Protein AF-A0A646HG77-F1 (afdb_monomer_lite)

InterPro domains:
  IPR032483 Protein of unknown function DUF5053 [PF16476] (59-128)

pLDDT: mean 89.66, std 7.33, range [62.38, 97.81]

Secondary structure (DSSP, 8-state):
-HHHHHHHHHHHHH--SHHHHHHHHHHHHHHHHH-HHHHHHHHHHHHHHHHHHHHH--HHHHHTTHHHHS-HHHHHHHHHS--HHHHHHHHHT-EETTEE-PPPHHHHHHHHHHHHHHHHHHHHHHHH-

Sequence (129 aa):
MIDKVKALATQNRAAKTAEDKAEVRRQMDALKESDPKAFAVAVGYMAKTTEQKVKELTMAEKFGEITDMVSMAYIAKAYFGKSRSWLAHKMNGNIVNGKASQFTPDELVTLRGALQDMAQKFGSLSLAI

Organism: NCBI:txid165179

Structure (mmCIF, N/CA/C/O backbone):
data_AF-A0A646HG77-F1
#
_entry.id   AF-A0A646HG77-F1
#
loop_
_atom_site.group_PDB
_atom_site.id
_atom_site.type_symbol
_atom_site.label_atom_id
_atom_site.label_alt_id
_atom_site.label_comp_id
_atom_site.label_asym_id
_atom_site.label_entity_id
_atom_site.label_seq_id
_atom_site.pdbx_PDB_ins_code
_atom_site.Cartn_x
_atom_site.Cartn_y
_atom_site.Cartn_z
_atom_site.occupancy
_atom_site.B_iso_or_equiv
_atom_site.auth_seq_id
_atom_site.auth_comp_id
_atom_site.auth_asym_id
_atom_site.auth_atom_id
_atom_site.pdbx_PDB_model_num
ATOM 1 N N . MET A 1 1 ? 21.961 2.826 -22.815 1.00 89.00 1 MET A N 1
ATOM 2 C CA . MET A 1 1 ? 21.463 1.442 -22.631 1.00 89.00 1 MET A CA 1
ATOM 3 C C . MET A 1 1 ? 20.414 1.367 -21.524 1.00 89.00 1 MET A C 1
ATOM 5 O O . MET A 1 1 ? 19.292 0.982 -21.818 1.00 89.00 1 MET A O 1
ATOM 9 N N . ILE A 1 2 ? 20.738 1.803 -20.298 1.00 88.06 2 ILE A N 1
ATOM 10 C CA . ILE A 1 2 ? 19.826 1.788 -19.135 1.00 88.06 2 ILE A CA 1
ATOM 11 C C . ILE A 1 2 ? 18.461 2.426 -19.437 1.00 88.06 2 ILE A C 1
ATOM 13 O O . ILE A 1 2 ? 17.441 1.768 -19.252 1.00 88.06 2 ILE A O 1
ATOM 17 N N . ASP A 1 3 ? 18.426 3.650 -19.974 1.00 91.00 3 ASP A N 1
ATOM 18 C CA . ASP A 1 3 ? 17.155 4.340 -20.255 1.00 91.00 3 ASP A CA 1
ATOM 19 C C . ASP A 1 3 ? 16.295 3.625 -21.299 1.00 91.00 3 ASP A C 1
ATOM 21 O O . ASP A 1 3 ? 15.074 3.584 -21.172 1.00 91.00 3 ASP A O 1
ATOM 25 N N . LYS A 1 4 ? 16.928 2.994 -22.297 1.00 90.94 4 LYS A N 1
ATOM 26 C CA . LYS A 1 4 ? 16.220 2.228 -23.330 1.00 90.94 4 LYS A CA 1
ATOM 27 C C . LYS A 1 4 ? 15.592 0.960 -22.741 1.00 90.94 4 LYS A C 1
ATOM 29 O O . LYS A 1 4 ? 14.411 0.714 -22.949 1.00 90.94 4 LYS A O 1
ATOM 34 N N . VAL A 1 5 ? 16.348 0.208 -21.934 1.00 89.62 5 VAL A N 1
ATOM 35 C CA . VAL A 1 5 ? 15.837 -0.973 -21.211 1.00 89.62 5 VAL A CA 1
ATOM 36 C C . VAL A 1 5 ? 14.711 -0.580 -20.246 1.00 89.62 5 VAL A C 1
ATOM 38 O O . VAL A 1 5 ? 13.702 -1.275 -20.149 1.00 89.62 5 VAL A O 1
ATOM 41 N N . LYS A 1 6 ? 14.834 0.569 -19.570 1.00 89.88 6 LYS A N 1
ATOM 42 C CA . LYS A 1 6 ? 13.797 1.113 -18.683 1.00 89.88 6 LYS A CA 1
ATOM 43 C C . LYS A 1 6 ? 12.522 1.495 -19.441 1.00 89.88 6 LYS A C 1
ATOM 45 O O . LYS A 1 6 ? 11.434 1.176 -18.968 1.00 89.88 6 LYS A O 1
ATOM 50 N N . ALA A 1 7 ? 12.637 2.153 -20.595 1.00 91.06 7 ALA A N 1
ATOM 51 C CA . ALA A 1 7 ? 11.491 2.518 -21.427 1.00 91.06 7 ALA A CA 1
ATOM 52 C C . ALA A 1 7 ? 10.727 1.274 -21.903 1.00 91.06 7 ALA A C 1
ATOM 54 O O . ALA A 1 7 ? 9.510 1.203 -21.731 1.00 91.06 7 ALA A O 1
ATOM 55 N N . LEU A 1 8 ? 11.448 0.254 -22.378 1.00 90.88 8 LEU A N 1
ATOM 56 C CA . LEU A 1 8 ? 10.857 -1.020 -22.797 1.00 90.88 8 LEU A CA 1
ATOM 57 C C . LEU A 1 8 ? 10.209 -1.773 -21.634 1.00 90.88 8 LEU A C 1
ATOM 59 O O . LEU A 1 8 ? 9.125 -2.324 -21.788 1.00 90.88 8 LEU A O 1
ATOM 63 N N . ALA A 1 9 ? 10.809 -1.749 -20.440 1.00 87.31 9 ALA A N 1
ATOM 64 C CA . ALA A 1 9 ? 10.194 -2.336 -19.251 1.00 87.31 9 ALA A CA 1
ATOM 65 C C . ALA A 1 9 ? 8.866 -1.647 -18.880 1.00 87.31 9 ALA A C 1
ATOM 67 O O . ALA A 1 9 ? 7.907 -2.322 -18.508 1.00 87.31 9 ALA A O 1
ATOM 68 N N . THR A 1 10 ? 8.788 -0.318 -18.995 1.00 88.75 10 THR A N 1
ATOM 69 C CA . THR A 1 10 ? 7.542 0.438 -18.785 1.00 88.75 10 THR A CA 1
ATOM 70 C C . THR A 1 10 ? 6.505 0.109 -19.856 1.00 88.75 10 THR A C 1
ATOM 72 O O . THR A 1 10 ? 5.351 -0.153 -19.526 1.00 88.75 10 THR A O 1
ATOM 75 N N . GLN A 1 11 ? 6.915 0.050 -21.123 1.00 88.31 11 GLN A N 1
ATOM 76 C CA . GLN A 1 11 ? 6.035 -0.296 -22.237 1.00 88.31 11 GLN A CA 1
ATOM 77 C C . GLN A 1 11 ? 5.490 -1.724 -22.106 1.00 88.31 11 GLN A C 1
ATOM 79 O O . GLN A 1 11 ? 4.297 -1.935 -22.288 1.00 88.31 11 GLN A O 1
ATOM 84 N N . ASN A 1 12 ? 6.317 -2.684 -21.678 1.00 87.62 12 ASN A N 1
ATOM 85 C CA . ASN A 1 12 ? 5.881 -4.056 -21.415 1.00 87.62 12 ASN A CA 1
ATOM 86 C C . ASN A 1 12 ? 4.809 -4.132 -20.315 1.00 87.62 12 ASN A C 1
ATOM 88 O O . ASN A 1 12 ? 3.889 -4.939 -20.402 1.00 87.62 12 ASN A O 1
ATOM 92 N N . ARG A 1 13 ? 4.921 -3.296 -19.271 1.00 84.94 13 ARG A N 1
ATOM 93 C CA . ARG A 1 13 ? 3.925 -3.218 -18.185 1.00 84.94 13 ARG A CA 1
ATOM 94 C C . ARG A 1 13 ? 2.608 -2.597 -18.647 1.00 84.94 13 ARG A C 1
ATOM 96 O O . ARG A 1 13 ? 1.561 -2.971 -18.135 1.00 84.94 13 ARG A O 1
ATOM 103 N N . ALA A 1 14 ? 2.665 -1.654 -19.584 1.00 85.94 14 ALA A N 1
ATOM 104 C CA . ALA A 1 14 ? 1.491 -0.981 -20.136 1.00 85.94 14 ALA A CA 1
ATOM 105 C C . ALA A 1 14 ? 0.824 -1.753 -21.293 1.00 85.94 14 ALA A C 1
ATOM 107 O O . ALA A 1 14 ? -0.330 -1.478 -21.619 1.00 85.94 14 ALA A O 1
ATOM 108 N N . ALA A 1 15 ? 1.535 -2.701 -21.912 1.00 87.88 15 ALA A N 1
ATOM 109 C CA . ALA A 1 15 ? 1.074 -3.471 -23.062 1.00 87.88 15 ALA A CA 1
ATOM 110 C C . ALA A 1 15 ? -0.131 -4.363 -22.718 1.00 87.88 15 ALA A C 1
ATOM 112 O O . ALA A 1 15 ? -0.068 -5.214 -21.823 1.00 87.88 15 ALA A O 1
ATOM 113 N N . LYS A 1 16 ? -1.226 -4.192 -23.470 1.00 85.75 16 LYS A N 1
ATOM 114 C CA . LYS A 1 16 ? -2.501 -4.895 -23.245 1.00 85.75 16 LYS A CA 1
ATOM 115 C C . LYS A 1 16 ? -2.728 -6.059 -24.210 1.00 85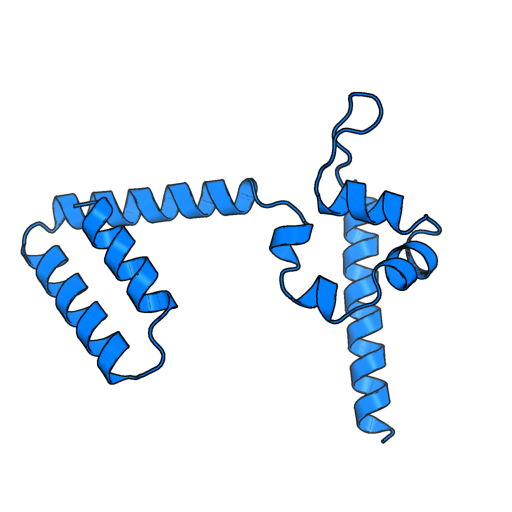.75 16 LYS A C 1
ATOM 117 O O . LYS A 1 16 ? -3.455 -6.982 -23.858 1.00 85.75 16 LYS A O 1
ATOM 122 N N . THR A 1 17 ? -2.098 -6.037 -25.386 1.00 91.19 17 THR A N 1
ATOM 123 C CA . THR A 1 17 ? -2.253 -7.066 -26.427 1.00 91.19 17 THR A CA 1
ATOM 124 C C . THR A 1 17 ? -1.046 -8.006 -26.493 1.00 91.19 17 THR A C 1
ATOM 126 O O . THR A 1 17 ? 0.012 -7.735 -25.913 1.00 91.19 17 THR A O 1
ATOM 129 N N . ALA A 1 18 ? -1.207 -9.148 -27.167 1.00 86.81 18 ALA A N 1
ATOM 130 C CA . ALA A 1 18 ? -0.111 -10.089 -27.389 1.00 86.81 18 ALA A CA 1
ATOM 131 C C . ALA A 1 18 ? 0.916 -9.513 -28.376 1.00 86.81 18 ALA A C 1
ATOM 133 O O . ALA A 1 18 ? 2.120 -9.702 -28.204 1.00 86.81 18 ALA A O 1
ATOM 134 N N . GLU A 1 19 ? 0.433 -8.760 -29.359 1.00 89.12 19 GLU A N 1
ATOM 135 C CA . GLU A 1 19 ? 1.202 -8.088 -30.396 1.00 89.12 19 GLU A CA 1
ATOM 136 C C . GLU A 1 19 ? 2.109 -7.008 -29.796 1.00 89.12 19 GLU A C 1
ATOM 138 O O . GLU A 1 19 ? 3.310 -7.000 -30.066 1.00 89.12 19 GLU A O 1
ATOM 143 N N . ASP A 1 20 ? 1.585 -6.172 -28.892 1.00 85.81 20 ASP A N 1
ATOM 144 C CA . ASP A 1 20 ? 2.376 -5.145 -28.199 1.00 85.81 20 ASP A CA 1
ATOM 145 C C . ASP A 1 20 ? 3.504 -5.770 -27.366 1.00 85.81 20 ASP A C 1
ATOM 147 O O . ASP A 1 20 ? 4.639 -5.288 -27.355 1.00 85.81 20 ASP A O 1
ATOM 151 N N . LYS A 1 21 ? 3.212 -6.878 -26.671 1.00 87.31 21 LYS A N 1
ATOM 152 C CA . LYS A 1 21 ? 4.214 -7.608 -25.878 1.00 87.31 21 LYS A CA 1
ATOM 153 C C . LYS A 1 21 ? 5.268 -8.265 -26.767 1.00 87.31 21 LYS A C 1
ATOM 155 O O . LYS A 1 21 ? 6.445 -8.284 -26.404 1.00 87.31 21 LYS A O 1
ATOM 160 N N . ALA A 1 22 ? 4.864 -8.798 -27.920 1.00 91.38 22 ALA A N 1
ATOM 161 C CA . ALA A 1 22 ? 5.778 -9.386 -28.891 1.00 91.38 22 ALA A CA 1
ATOM 162 C C . ALA A 1 22 ? 6.730 -8.332 -29.472 1.00 91.38 22 ALA A C 1
ATOM 164 O O . ALA A 1 22 ? 7.925 -8.598 -29.597 1.00 91.38 22 ALA A O 1
ATOM 165 N N . GLU A 1 23 ? 6.230 -7.130 -29.756 1.00 91.25 23 GLU A N 1
ATOM 166 C CA . GLU A 1 23 ? 7.049 -6.029 -30.261 1.00 91.25 23 GLU A CA 1
ATOM 167 C C . GLU A 1 23 ? 8.065 -5.549 -29.219 1.00 91.25 23 GLU A C 1
ATOM 169 O O . GLU A 1 23 ? 9.259 -5.459 -29.507 1.00 91.25 23 GLU A O 1
ATOM 174 N N . VAL A 1 24 ? 7.640 -5.355 -27.966 1.00 90.62 24 VAL A N 1
ATOM 175 C CA . VAL A 1 24 ? 8.568 -5.003 -26.879 1.00 90.62 24 VAL A CA 1
ATOM 176 C C . VAL A 1 24 ? 9.641 -6.078 -26.691 1.00 90.62 24 VAL A C 1
ATOM 178 O O . VAL A 1 24 ? 10.806 -5.757 -26.446 1.00 90.62 24 VAL A O 1
ATOM 181 N N . ARG A 1 25 ? 9.281 -7.358 -26.841 1.00 90.88 25 ARG A N 1
ATOM 182 C CA . ARG A 1 25 ? 10.240 -8.463 -26.759 1.00 90.88 25 ARG A CA 1
ATOM 183 C C . ARG A 1 25 ? 11.263 -8.427 -27.892 1.00 90.88 25 ARG A C 1
ATOM 185 O O . ARG A 1 25 ? 12.450 -8.533 -27.605 1.00 90.88 25 ARG A O 1
ATOM 192 N N . ARG A 1 26 ? 10.835 -8.197 -29.137 1.00 93.50 26 ARG A N 1
ATOM 193 C CA . ARG A 1 26 ? 11.752 -8.029 -30.280 1.00 93.50 26 ARG A CA 1
ATOM 194 C C . ARG A 1 26 ? 12.722 -6.876 -30.056 1.00 93.50 26 ARG A C 1
ATOM 196 O O . ARG A 1 26 ? 13.914 -7.022 -30.303 1.00 93.50 26 ARG A O 1
ATOM 203 N N . GLN A 1 27 ? 12.229 -5.750 -29.542 1.00 92.38 27 GLN A N 1
ATOM 204 C CA . GLN A 1 27 ? 13.075 -4.601 -29.231 1.00 92.38 27 GLN A CA 1
ATOM 205 C C . GLN A 1 27 ? 14.075 -4.932 -28.114 1.00 92.38 27 GLN A C 1
ATOM 207 O O . GLN A 1 27 ? 15.252 -4.605 -28.234 1.00 92.38 27 GLN A O 1
ATOM 212 N N . MET A 1 28 ? 13.655 -5.642 -27.063 1.00 90.25 28 MET A N 1
ATOM 213 C CA . MET A 1 28 ? 14.562 -6.107 -26.005 1.00 90.25 28 MET A CA 1
ATOM 214 C C . MET A 1 28 ? 15.638 -7.066 -26.529 1.00 90.25 28 MET A C 1
ATOM 216 O O . MET A 1 28 ? 16.803 -6.919 -26.154 1.00 90.25 28 MET A O 1
ATOM 220 N N . ASP A 1 29 ? 15.273 -8.002 -27.406 1.00 92.62 29 ASP A N 1
ATOM 221 C CA . ASP A 1 29 ? 16.206 -8.950 -28.020 1.00 92.62 29 ASP A CA 1
ATOM 222 C C . ASP A 1 29 ? 17.214 -8.221 -28.927 1.00 92.62 29 ASP A C 1
ATOM 224 O O . ASP A 1 29 ? 18.419 -8.419 -28.782 1.00 92.62 29 ASP A O 1
ATOM 228 N N . ALA A 1 30 ? 16.760 -7.267 -29.745 1.00 93.62 30 ALA A N 1
ATOM 229 C CA . ALA A 1 30 ? 17.639 -6.435 -30.569 1.00 93.62 30 ALA A CA 1
ATOM 230 C C . ALA A 1 30 ? 18.615 -5.587 -29.727 1.00 93.62 30 ALA A C 1
ATOM 232 O O . ALA A 1 30 ? 19.793 -5.460 -30.065 1.00 93.62 30 ALA A O 1
ATOM 233 N N . LEU A 1 31 ? 18.165 -5.028 -28.593 1.00 90.81 31 LEU A N 1
ATOM 234 C CA . LEU A 1 31 ? 19.062 -4.317 -27.675 1.00 90.81 31 LEU A CA 1
ATOM 235 C C . LEU A 1 31 ? 20.092 -5.251 -27.037 1.00 90.81 31 LEU A C 1
ATOM 237 O O . LEU A 1 31 ? 21.255 -4.861 -26.902 1.00 90.81 31 LEU A O 1
ATOM 241 N N . LYS A 1 32 ? 19.687 -6.466 -26.661 1.00 92.62 32 LYS A N 1
ATOM 242 C CA . LYS A 1 32 ? 20.592 -7.480 -26.116 1.00 92.62 32 LYS A CA 1
ATOM 243 C C . LYS A 1 32 ? 21.644 -7.901 -27.139 1.00 92.62 32 LYS A C 1
ATOM 245 O O . LYS A 1 32 ? 22.803 -8.032 -26.766 1.00 92.62 32 LYS A O 1
ATOM 250 N N . GLU A 1 33 ? 21.261 -8.093 -28.397 1.00 93.81 33 GLU A N 1
ATOM 251 C CA . GLU A 1 33 ? 22.186 -8.440 -29.482 1.00 93.81 33 GLU A CA 1
ATOM 252 C C . GLU A 1 33 ? 23.152 -7.296 -29.808 1.00 93.81 33 GLU A C 1
ATOM 254 O O . GLU A 1 33 ? 24.328 -7.550 -30.059 1.00 93.81 33 GLU 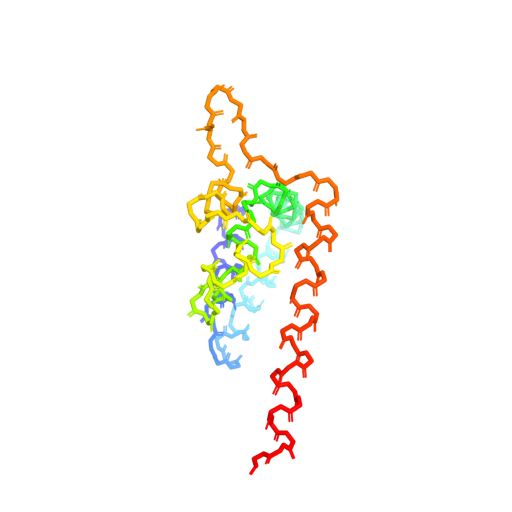A O 1
ATOM 259 N N . SER A 1 34 ? 22.690 -6.041 -29.738 1.00 94.12 34 SER A N 1
ATOM 260 C CA . SER A 1 34 ? 23.527 -4.872 -30.041 1.00 94.12 34 SER A CA 1
ATOM 261 C C . SER A 1 34 ? 24.704 -4.687 -29.075 1.00 94.12 34 SER A C 1
ATOM 263 O O . SER A 1 34 ? 25.793 -4.310 -29.499 1.00 94.12 34 SER A O 1
ATOM 265 N N . ASP A 1 35 ? 24.495 -4.948 -27.781 1.00 92.56 35 ASP A N 1
ATOM 266 C CA . ASP A 1 35 ? 25.545 -4.904 -26.761 1.00 92.56 35 ASP A CA 1
ATOM 267 C C . ASP A 1 35 ? 25.129 -5.753 -25.542 1.00 92.56 35 ASP A C 1
ATOM 269 O O . ASP A 1 35 ? 24.508 -5.248 -24.592 1.00 92.56 35 ASP A O 1
ATOM 273 N N . PRO A 1 36 ? 25.485 -7.053 -25.537 1.00 92.81 36 PRO A N 1
ATOM 274 C CA . PRO A 1 36 ? 25.095 -7.978 -24.476 1.00 92.81 36 PRO A CA 1
ATOM 275 C C . PRO A 1 36 ? 25.603 -7.568 -23.091 1.00 92.81 36 PRO A C 1
ATOM 277 O O . PRO A 1 36 ? 24.926 -7.802 -22.086 1.00 92.81 36 PRO A O 1
ATOM 280 N N . LYS A 1 37 ? 26.790 -6.947 -23.016 1.00 92.50 37 LYS A N 1
ATOM 281 C CA . LYS A 1 37 ? 27.402 -6.542 -21.744 1.00 92.50 37 LYS A CA 1
ATOM 282 C C . LYS A 1 37 ? 26.680 -5.333 -21.167 1.00 92.50 37 LYS A C 1
ATOM 284 O O . LYS A 1 37 ? 26.280 -5.368 -20.003 1.00 92.50 37 LYS A O 1
ATOM 289 N N . ALA A 1 38 ? 26.458 -4.290 -21.966 1.00 90.31 38 ALA A N 1
ATOM 290 C CA . ALA A 1 38 ? 25.716 -3.124 -21.501 1.00 90.31 38 ALA A CA 1
ATOM 291 C C . ALA A 1 38 ? 24.255 -3.471 -21.185 1.00 90.31 38 ALA A C 1
ATOM 293 O O . ALA A 1 38 ? 23.690 -2.912 -20.241 1.00 90.31 38 ALA A O 1
ATOM 294 N N . PHE A 1 39 ? 23.643 -4.399 -21.930 1.00 92.31 39 PHE A N 1
ATOM 295 C CA . PHE A 1 39 ? 22.303 -4.902 -21.630 1.00 92.31 39 PHE A CA 1
ATOM 296 C C . PHE A 1 39 ? 22.261 -5.620 -20.274 1.00 92.31 39 PHE A C 1
ATOM 298 O O . PHE A 1 39 ? 21.413 -5.299 -19.441 1.00 92.31 39 PHE A O 1
ATOM 305 N N . ALA A 1 40 ? 23.206 -6.527 -20.001 1.00 90.12 40 ALA A N 1
ATOM 306 C CA . ALA A 1 40 ? 23.296 -7.218 -18.713 1.00 90.12 40 ALA A CA 1
ATOM 307 C C . ALA A 1 40 ? 23.481 -6.240 -17.537 1.00 90.12 40 ALA A C 1
ATOM 309 O O . ALA A 1 40 ? 22.794 -6.360 -16.520 1.00 90.12 40 ALA A O 1
ATOM 310 N N . VAL A 1 41 ? 24.340 -5.224 -17.694 1.00 91.31 41 VAL A N 1
ATOM 311 C CA . VAL A 1 41 ? 24.516 -4.150 -16.699 1.00 91.31 41 VAL A CA 1
ATOM 312 C C . VAL A 1 41 ? 23.216 -3.374 -16.487 1.00 91.31 41 VAL A C 1
ATOM 314 O O . VAL A 1 41 ? 22.836 -3.109 -15.346 1.00 91.31 41 VAL A O 1
ATOM 317 N N . ALA A 1 42 ? 22.503 -3.037 -17.563 1.00 89.88 42 ALA A N 1
ATOM 318 C CA . ALA A 1 42 ? 21.244 -2.309 -17.478 1.00 89.88 42 ALA A CA 1
ATOM 319 C C . ALA A 1 42 ? 20.146 -3.106 -16.761 1.00 89.88 42 ALA A C 1
ATOM 321 O O . ALA A 1 42 ? 19.467 -2.561 -15.891 1.00 89.88 42 ALA A O 1
ATOM 322 N N . VAL A 1 43 ? 20.002 -4.397 -17.066 1.00 89.38 43 VAL A N 1
ATOM 323 C CA . VAL A 1 43 ? 19.049 -5.278 -16.377 1.00 89.38 43 VAL A CA 1
ATOM 324 C C . VAL A 1 43 ? 19.421 -5.438 -14.900 1.00 89.38 43 VAL A C 1
ATOM 326 O O . VAL A 1 43 ? 18.551 -5.304 -14.040 1.00 89.38 43 VAL A O 1
ATOM 329 N N . GLY A 1 44 ? 20.705 -5.639 -14.582 1.00 87.62 44 GLY A N 1
ATOM 330 C CA . GLY A 1 44 ? 21.182 -5.727 -13.198 1.00 87.62 44 GLY A CA 1
ATOM 331 C C . GLY A 1 44 ? 20.929 -4.446 -12.394 1.00 87.62 44 GLY A C 1
ATOM 332 O O . GLY A 1 44 ? 20.446 -4.502 -11.261 1.00 87.62 44 GLY A O 1
ATOM 333 N N . TYR A 1 45 ? 21.172 -3.279 -12.997 1.00 87.12 45 TYR A N 1
ATOM 334 C CA . TYR A 1 45 ? 20.850 -1.978 -12.404 1.00 87.12 45 TYR A CA 1
ATOM 335 C C . TYR A 1 45 ? 19.343 -1.826 -12.139 1.00 87.12 45 TYR A C 1
ATOM 337 O O . TYR A 1 45 ? 18.938 -1.392 -11.057 1.00 87.12 45 TYR A O 1
ATOM 345 N N . MET A 1 46 ? 18.495 -2.231 -13.090 1.00 84.38 46 MET A N 1
ATOM 346 C CA . MET A 1 46 ? 17.036 -2.194 -12.936 1.00 84.38 46 MET A CA 1
ATOM 347 C C . MET A 1 46 ? 16.533 -3.139 -11.838 1.00 84.38 46 MET A C 1
ATOM 349 O O . MET A 1 46 ? 15.640 -2.766 -11.077 1.00 84.38 46 MET A O 1
ATOM 353 N N . ALA A 1 47 ? 17.113 -4.334 -11.712 1.00 81.94 47 ALA A N 1
ATOM 354 C CA . ALA A 1 47 ? 16.774 -5.273 -10.646 1.00 81.94 47 ALA A CA 1
ATOM 355 C C . ALA A 1 47 ? 17.118 -4.695 -9.263 1.00 81.94 47 ALA A C 1
ATOM 357 O O . ALA A 1 47 ? 16.253 -4.633 -8.391 1.00 81.94 47 ALA A O 1
ATOM 358 N N . LYS A 1 48 ? 18.340 -4.168 -9.094 1.00 79.44 48 LYS A N 1
ATOM 359 C CA . LYS A 1 48 ? 18.801 -3.570 -7.831 1.00 79.44 48 LYS A CA 1
ATOM 360 C C . LYS A 1 48 ? 17.973 -2.348 -7.423 1.00 79.44 48 LYS A C 1
ATOM 362 O O . LYS A 1 48 ? 17.588 -2.217 -6.265 1.00 79.44 48 LYS A O 1
ATOM 367 N N . THR A 1 49 ? 17.667 -1.465 -8.374 1.00 79.12 49 THR A N 1
ATOM 368 C CA . THR A 1 49 ? 16.842 -0.273 -8.111 1.00 79.12 49 THR A CA 1
ATOM 369 C C . THR A 1 49 ? 15.385 -0.626 -7.826 1.00 79.12 49 THR A C 1
ATOM 371 O O . THR A 1 49 ? 14.755 0.031 -7.003 1.00 79.12 49 THR A O 1
ATOM 374 N N . THR A 1 50 ? 14.843 -1.674 -8.453 1.00 75.06 50 THR A N 1
ATOM 375 C CA . THR A 1 50 ? 13.496 -2.171 -8.135 1.00 75.06 50 THR A CA 1
ATOM 376 C C . THR A 1 50 ? 13.456 -2.765 -6.730 1.00 75.06 50 THR A C 1
ATOM 378 O O . THR A 1 50 ? 12.544 -2.452 -5.975 1.00 75.06 50 THR A O 1
ATOM 381 N N . GLU A 1 51 ? 14.456 -3.557 -6.342 1.00 69.38 51 GLU A N 1
ATOM 382 C CA . GLU A 1 51 ? 14.546 -4.114 -4.989 1.00 69.38 51 GLU A CA 1
ATOM 383 C C . GLU A 1 51 ? 14.642 -3.013 -3.920 1.00 69.38 51 GLU A C 1
ATOM 385 O O . GLU A 1 51 ? 13.947 -3.069 -2.906 1.00 69.38 51 GLU A O 1
ATOM 390 N N . GLN A 1 52 ? 15.459 -1.982 -4.159 1.00 65.44 52 GLN A N 1
ATOM 391 C CA . GLN A 1 52 ? 15.552 -0.819 -3.271 1.00 65.44 52 GLN A CA 1
ATOM 392 C C . GLN A 1 52 ? 14.225 -0.066 -3.187 1.00 65.44 52 GLN A C 1
ATOM 394 O O . GLN A 1 52 ? 13.739 0.170 -2.086 1.00 65.44 52 GLN A O 1
ATOM 399 N N . LYS A 1 53 ? 13.576 0.204 -4.325 1.00 63.97 53 LYS A N 1
ATOM 400 C CA . LYS A 1 53 ? 12.251 0.835 -4.334 1.00 63.97 53 LYS A CA 1
ATOM 401 C C . LYS A 1 53 ? 11.219 0.020 -3.567 1.00 63.97 53 LYS A C 1
ATOM 403 O O . LYS A 1 53 ? 10.471 0.597 -2.799 1.00 63.97 53 LYS A O 1
ATOM 408 N N . VAL A 1 54 ? 11.204 -1.307 -3.706 1.00 62.97 54 VAL A N 1
ATOM 409 C CA . VAL A 1 54 ? 10.302 -2.191 -2.942 1.00 62.97 54 VAL A CA 1
ATOM 410 C C . VAL A 1 54 ? 10.560 -2.107 -1.431 1.00 62.97 54 VAL A C 1
ATOM 412 O O . VAL A 1 54 ? 9.611 -2.178 -0.645 1.00 62.97 54 VAL A O 1
ATOM 415 N N . LYS A 1 55 ? 11.819 -1.932 -1.010 1.00 62.38 55 LYS A N 1
ATOM 416 C CA . LYS A 1 55 ? 12.168 -1.678 0.399 1.00 62.38 55 LYS A CA 1
ATOM 417 C C . LYS A 1 55 ? 11.716 -0.292 0.869 1.00 62.38 55 LYS A C 1
ATOM 419 O O . LYS A 1 55 ? 11.375 -0.151 2.038 1.00 62.38 55 LYS A O 1
ATOM 424 N N . GLU A 1 56 ? 11.681 0.687 -0.029 1.00 66.06 56 GLU A N 1
ATOM 425 C CA . GLU A 1 56 ? 11.270 2.071 0.242 1.00 66.06 56 GLU A CA 1
ATOM 426 C C . GLU A 1 56 ? 9.752 2.300 0.148 1.00 66.06 56 GLU A C 1
ATOM 428 O O . GLU A 1 56 ? 9.274 3.304 0.671 1.00 66.06 56 GLU A O 1
ATOM 433 N N . LEU A 1 57 ? 8.985 1.377 -0.454 1.00 78.19 57 LEU A N 1
ATOM 434 C CA . LEU A 1 57 ? 7.527 1.500 -0.531 1.00 78.19 57 LEU A CA 1
ATOM 435 C C . LEU A 1 57 ? 6.902 1.537 0.868 1.00 78.19 57 LEU A C 1
ATOM 437 O O . LEU A 1 57 ? 7.079 0.625 1.691 1.00 78.19 57 LEU A O 1
ATOM 441 N N . THR A 1 58 ? 6.085 2.560 1.082 1.00 84.44 58 THR A N 1
ATOM 442 C CA . THR A 1 58 ? 5.158 2.677 2.203 1.00 84.44 58 THR A CA 1
ATOM 443 C C . THR A 1 58 ? 4.176 1.503 2.215 1.00 84.44 58 THR A C 1
ATOM 445 O O . THR A 1 58 ? 3.957 0.811 1.215 1.00 84.44 58 THR A O 1
ATOM 448 N N . MET A 1 59 ? 3.551 1.242 3.365 1.00 88.50 59 MET A N 1
ATOM 449 C CA . MET A 1 59 ? 2.552 0.174 3.445 1.00 88.50 59 MET A CA 1
ATOM 450 C C . MET A 1 59 ? 1.304 0.509 2.612 1.00 88.50 59 MET A C 1
ATOM 452 O O . MET A 1 59 ? 0.684 -0.397 2.064 1.00 88.50 59 MET A O 1
ATOM 456 N N . ALA A 1 60 ? 0.974 1.796 2.461 1.00 86.44 60 ALA A N 1
ATOM 457 C CA . ALA A 1 60 ? -0.069 2.264 1.549 1.00 86.44 60 ALA A CA 1
ATOM 458 C C . ALA A 1 60 ? 0.212 1.852 0.097 1.00 86.44 60 ALA A C 1
ATOM 460 O O . ALA A 1 60 ? -0.646 1.256 -0.546 1.00 86.44 60 ALA A O 1
ATOM 461 N N . GLU A 1 61 ? 1.434 2.071 -0.393 1.00 87.50 61 GLU A N 1
ATOM 462 C CA . GLU A 1 61 ? 1.818 1.666 -1.752 1.00 87.50 61 GLU A CA 1
AT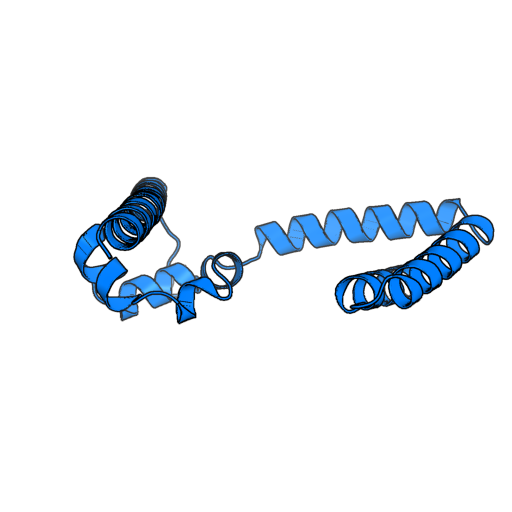OM 463 C C . GLU A 1 61 ? 1.791 0.144 -1.941 1.00 87.50 61 GLU A C 1
ATOM 465 O O . GLU A 1 61 ? 1.431 -0.334 -3.014 1.00 87.50 61 GLU A O 1
ATOM 470 N N . LYS A 1 62 ? 2.125 -0.630 -0.900 1.00 88.31 62 LYS A N 1
ATOM 471 C CA . LYS A 1 62 ? 2.021 -2.101 -0.929 1.00 88.31 62 LYS A CA 1
ATOM 472 C C . LYS A 1 62 ? 0.576 -2.592 -0.974 1.00 88.31 62 LYS A C 1
ATOM 474 O O . LYS A 1 62 ? 0.323 -3.637 -1.562 1.00 88.31 62 LYS A O 1
ATOM 479 N N . PHE A 1 63 ? -0.350 -1.872 -0.343 1.00 88.00 63 PHE A N 1
ATOM 480 C CA . PHE A 1 63 ? -1.776 -2.191 -0.408 1.00 88.00 63 PHE A CA 1
ATOM 481 C C . PHE A 1 63 ? -2.375 -1.857 -1.777 1.00 88.00 63 PHE A C 1
ATOM 483 O O . PHE A 1 63 ? -3.273 -2.567 -2.223 1.00 88.00 63 PHE A O 1
ATOM 490 N N . GLY A 1 64 ? -1.884 -0.812 -2.449 1.00 88.44 64 GLY A N 1
ATOM 491 C CA . GLY A 1 64 ? -2.387 -0.416 -3.763 1.00 88.44 64 GLY A CA 1
ATOM 492 C C . GLY A 1 64 ? -3.902 -0.197 -3.742 1.00 88.44 64 GLY A C 1
ATOM 493 O O . GLY A 1 64 ? -4.424 0.439 -2.832 1.00 88.44 64 GLY A O 1
ATOM 494 N N . GLU A 1 65 ? -4.616 -0.780 -4.706 1.00 89.56 65 GLU A N 1
ATOM 495 C CA . GLU A 1 65 ? -6.076 -0.641 -4.842 1.00 89.56 65 GLU A CA 1
ATOM 496 C C . GLU A 1 65 ? -6.880 -1.217 -3.666 1.00 89.56 65 GLU A C 1
ATOM 498 O O . GLU A 1 65 ? -8.036 -0.845 -3.462 1.00 89.56 65 GLU A O 1
ATOM 503 N N . ILE A 1 66 ? -6.278 -2.078 -2.834 1.00 88.19 66 ILE A N 1
ATOM 504 C CA . ILE A 1 66 ? -6.967 -2.651 -1.672 1.00 88.19 66 ILE A CA 1
ATOM 505 C C . ILE A 1 66 ? -7.455 -1.546 -0.731 1.00 88.19 66 ILE A C 1
ATO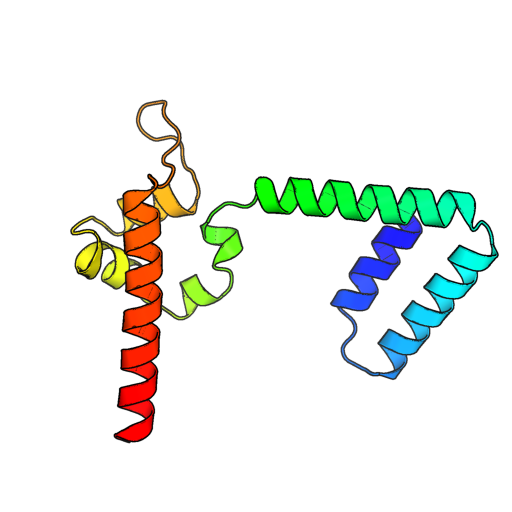M 507 O O . ILE A 1 66 ? -8.523 -1.701 -0.142 1.00 88.19 66 ILE A O 1
ATOM 511 N N . THR A 1 67 ? -6.738 -0.419 -0.609 1.00 87.69 67 THR A N 1
ATOM 512 C CA . THR A 1 67 ? -7.180 0.695 0.252 1.00 87.69 67 THR A CA 1
ATOM 513 C C . THR A 1 67 ? -8.490 1.331 -0.196 1.00 87.69 67 THR A C 1
ATOM 515 O O . THR A 1 67 ? -9.177 1.919 0.640 1.00 87.69 67 THR A O 1
ATOM 518 N N . ASP A 1 68 ? -8.834 1.207 -1.477 1.00 88.25 68 ASP A N 1
ATOM 519 C CA . ASP A 1 68 ? -10.071 1.738 -2.051 1.00 88.25 68 ASP A CA 1
ATOM 520 C C . ASP A 1 68 ? -11.208 0.712 -1.970 1.00 88.25 68 ASP A C 1
ATOM 522 O O . ASP A 1 68 ? -12.379 1.075 -1.858 1.00 88.25 68 ASP A O 1
ATOM 526 N N . MET A 1 69 ? -10.865 -0.579 -1.969 1.00 89.06 69 MET A N 1
ATOM 527 C CA . MET A 1 69 ? -11.822 -1.683 -1.865 1.00 89.06 69 MET A CA 1
ATOM 528 C C . MET A 1 69 ? -12.342 -1.897 -0.440 1.00 89.06 69 MET A C 1
ATOM 530 O O . MET A 1 69 ? -13.431 -2.442 -0.256 1.00 89.06 69 MET A O 1
ATOM 534 N N . VAL A 1 70 ? -11.565 -1.518 0.581 1.00 89.50 70 VAL A N 1
ATOM 535 C CA . VAL A 1 70 ? -11.876 -1.836 1.980 1.00 89.50 70 VAL A CA 1
ATOM 536 C C . VAL A 1 70 ? -12.001 -0.596 2.857 1.00 89.50 70 VAL A C 1
ATOM 538 O O . VAL A 1 70 ? -11.293 0.398 2.715 1.00 89.50 70 VAL A O 1
ATOM 541 N N . SER A 1 71 ? -12.877 -0.670 3.860 1.00 94.31 71 SER A N 1
ATOM 542 C CA . SER A 1 71 ? -13.005 0.406 4.842 1.00 94.31 71 SER A CA 1
ATOM 543 C C . SER A 1 71 ? -11.805 0.433 5.793 1.00 94.31 71 SER A C 1
ATOM 545 O O . SER A 1 71 ? -11.745 -0.293 6.787 1.00 94.31 71 SER A O 1
ATOM 547 N N . MET A 1 72 ? -10.866 1.347 5.545 1.00 93.62 72 MET A N 1
ATOM 548 C CA . MET A 1 72 ? -9.712 1.564 6.430 1.00 93.62 72 MET A CA 1
ATOM 549 C C . MET A 1 72 ? -10.122 1.992 7.849 1.00 93.62 72 MET A C 1
ATOM 551 O O . MET A 1 72 ? -9.430 1.695 8.822 1.00 93.62 72 MET A O 1
ATOM 555 N N . ALA A 1 73 ? -11.267 2.669 7.993 1.00 95.88 73 ALA A N 1
ATOM 556 C CA . ALA A 1 73 ? -11.823 3.016 9.300 1.00 95.88 73 ALA A CA 1
ATOM 557 C C . ALA A 1 73 ? -12.274 1.771 10.077 1.00 95.88 73 ALA A C 1
ATOM 559 O O . ALA A 1 73 ? -12.030 1.680 11.281 1.00 95.88 73 ALA A O 1
ATOM 560 N N . TYR A 1 74 ? -12.895 0.811 9.384 1.00 96.81 74 TYR A N 1
ATOM 561 C CA . TYR A 1 74 ? -13.265 -0.469 9.975 1.00 96.81 74 TYR A CA 1
ATOM 562 C C . TYR A 1 74 ? -12.019 -1.225 10.434 1.00 96.81 74 TYR A C 1
ATOM 564 O O . TYR A 1 74 ? -11.976 -1.638 11.587 1.00 96.81 74 TYR A O 1
ATOM 572 N N . ILE A 1 75 ? -10.974 -1.316 9.600 1.00 96.38 75 ILE A N 1
ATOM 573 C CA . ILE A 1 75 ? -9.737 -2.020 9.972 1.00 96.38 75 ILE A CA 1
ATOM 574 C C . ILE A 1 75 ? -9.115 -1.413 11.239 1.00 96.38 75 ILE A C 1
ATOM 576 O O . ILE A 1 75 ? -8.812 -2.127 12.196 1.00 96.38 75 ILE A O 1
ATOM 580 N N . ALA A 1 76 ? -8.975 -0.083 11.274 1.00 97.38 76 ALA A N 1
ATOM 581 C CA . ALA A 1 76 ? -8.402 0.622 12.417 1.00 97.38 76 ALA A CA 1
ATOM 582 C C . ALA A 1 76 ? -9.184 0.364 13.717 1.00 97.38 76 ALA A C 1
ATOM 584 O O . ALA A 1 76 ? -8.586 0.122 14.767 1.00 97.38 76 ALA A O 1
ATOM 585 N N . LYS A 1 77 ? -10.520 0.380 13.652 1.00 97.81 77 LYS A N 1
ATOM 586 C CA . LYS A 1 77 ? -11.373 0.191 14.829 1.00 97.81 77 LYS A CA 1
ATOM 587 C C . LYS A 1 77 ? -11.462 -1.276 15.254 1.00 97.81 77 LYS A C 1
ATOM 589 O O . LYS A 1 77 ? -11.302 -1.559 16.435 1.00 97.81 77 LYS A O 1
ATOM 594 N N . ALA A 1 78 ? -11.715 -2.183 14.313 1.00 97.56 78 ALA A N 1
ATOM 595 C CA . ALA A 1 78 ? -12.026 -3.584 14.589 1.00 97.56 78 ALA A CA 1
ATOM 596 C C . ALA A 1 78 ? -10.799 -4.407 15.002 1.00 97.56 78 ALA A C 1
ATOM 598 O O . ALA A 1 78 ? -10.933 -5.273 15.859 1.00 97.56 78 ALA A O 1
ATOM 599 N N . TYR A 1 79 ? -9.619 -4.128 14.436 1.00 97.69 79 TYR A N 1
ATOM 600 C CA . TYR A 1 79 ? -8.417 -4.932 14.704 1.00 97.69 79 TYR A CA 1
ATOM 601 C C . TYR A 1 79 ? -7.383 -4.217 15.573 1.00 97.69 79 TYR A C 1
ATOM 603 O O . TYR A 1 79 ? -6.637 -4.878 16.285 1.00 97.69 79 TYR A O 1
ATOM 611 N N . PHE A 1 80 ? -7.342 -2.880 15.555 1.00 96.81 80 PHE A N 1
ATOM 612 C CA . PHE A 1 80 ? -6.356 -2.117 16.333 1.00 96.81 80 PHE A CA 1
ATOM 613 C C . PHE A 1 80 ? -6.959 -1.351 17.515 1.00 96.81 80 PHE A C 1
ATOM 615 O O . PHE A 1 80 ? -6.218 -0.902 18.389 1.00 96.81 80 PHE A O 1
ATOM 622 N N . GLY A 1 81 ? -8.282 -1.150 17.556 1.00 97.31 81 GLY A N 1
ATOM 623 C CA . GLY A 1 81 ? -8.914 -0.276 18.550 1.00 97.31 81 GLY A CA 1
ATOM 624 C C . GLY A 1 81 ? -8.438 1.181 18.451 1.00 97.31 81 GLY A C 1
ATOM 625 O O . GLY A 1 81 ? -8.379 1.891 19.455 1.00 97.31 81 GLY A O 1
ATOM 626 N N . LYS A 1 82 ? -8.037 1.627 17.252 1.00 97.50 82 LYS A N 1
ATOM 627 C CA . LYS A 1 82 ? -7.477 2.962 16.988 1.00 97.50 82 LYS A CA 1
ATOM 628 C C . LYS A 1 82 ? -8.323 3.741 15.983 1.00 97.50 82 LYS A C 1
ATOM 630 O O . LYS A 1 82 ? -9.246 3.223 15.359 1.00 97.50 82 LYS A O 1
ATOM 635 N N . SER A 1 83 ? -8.000 5.023 15.827 1.00 96.50 83 SER A N 1
ATOM 636 C CA . SER A 1 83 ? -8.652 5.892 14.849 1.00 96.50 83 SER A CA 1
ATOM 637 C C . SER A 1 83 ? -8.192 5.591 13.420 1.00 96.50 83 SER A C 1
ATOM 639 O O . SER A 1 83 ? -7.075 5.127 13.185 1.00 96.50 83 SER A O 1
ATOM 641 N N . ARG A 1 84 ? -9.030 5.942 12.437 1.00 95.25 84 ARG A N 1
ATOM 642 C CA . ARG A 1 84 ? -8.661 5.895 11.012 1.00 95.25 84 ARG A CA 1
ATOM 643 C C . ARG A 1 84 ? -7.370 6.675 10.738 1.00 95.25 84 ARG A C 1
ATOM 645 O O . ARG A 1 84 ? -6.512 6.188 10.010 1.00 95.25 84 ARG A O 1
ATOM 652 N N . SER A 1 85 ? -7.223 7.860 11.334 1.00 93.88 85 SER A N 1
ATOM 653 C CA . SER A 1 85 ? -6.037 8.705 11.153 1.00 93.88 85 SER A CA 1
ATOM 654 C C . SER A 1 85 ? -4.767 8.027 11.664 1.00 93.88 85 SER A C 1
ATOM 656 O O . SER A 1 85 ? -3.740 8.099 10.999 1.00 93.88 85 SER A O 1
ATOM 658 N N . TRP A 1 86 ? -4.835 7.310 12.793 1.00 95.19 86 TRP A N 1
ATOM 659 C CA . TRP A 1 86 ? -3.701 6.528 13.295 1.00 95.19 86 TRP A CA 1
ATOM 660 C C . TRP A 1 86 ? -3.229 5.497 12.264 1.00 95.19 86 TRP A C 1
ATOM 662 O O . TRP A 1 86 ? -2.037 5.445 11.955 1.00 95.19 86 TRP A O 1
ATOM 672 N N . LEU A 1 87 ? -4.161 4.741 11.672 1.00 95.06 87 LEU A N 1
ATOM 673 C CA . LEU A 1 87 ? -3.819 3.754 10.649 1.00 95.06 87 LEU A CA 1
ATOM 674 C C . LEU A 1 87 ? -3.272 4.440 9.393 1.00 95.06 87 LEU A C 1
ATOM 676 O O . LEU A 1 87 ? -2.275 3.988 8.851 1.00 95.06 87 LEU A O 1
ATOM 680 N N . ALA A 1 88 ? -3.840 5.574 8.975 1.00 92.56 88 ALA A N 1
ATOM 681 C CA . ALA A 1 88 ? -3.322 6.343 7.843 1.00 92.56 88 ALA A CA 1
ATOM 682 C C . ALA A 1 88 ? -1.869 6.808 8.064 1.00 92.56 88 ALA A C 1
ATOM 684 O O . ALA A 1 88 ? -1.047 6.696 7.157 1.00 92.56 88 ALA A O 1
ATOM 685 N N . HIS A 1 89 ? -1.516 7.265 9.272 1.00 93.00 89 HIS A N 1
ATOM 686 C CA . HIS A 1 89 ? -0.126 7.606 9.592 1.00 93.00 89 HIS A CA 1
ATOM 687 C C . HIS A 1 89 ? 0.799 6.390 9.502 1.00 93.00 89 HIS A C 1
ATOM 689 O O . HIS A 1 89 ? 1.888 6.522 8.950 1.00 93.00 89 HIS A O 1
ATOM 695 N N . LYS A 1 90 ? 0.364 5.227 10.007 1.00 93.44 90 LYS A N 1
ATOM 696 C CA . LYS A 1 90 ? 1.121 3.967 9.926 1.00 93.44 90 LYS A CA 1
ATOM 697 C C . LYS A 1 90 ? 1.310 3.495 8.484 1.00 93.44 90 LYS A C 1
ATOM 699 O O . LYS A 1 90 ? 2.397 3.074 8.104 1.00 93.44 90 LYS A O 1
ATOM 704 N N . MET A 1 91 ? 0.259 3.605 7.674 1.00 91.94 91 MET A N 1
ATOM 705 C CA . MET A 1 91 ? 0.258 3.182 6.277 1.00 91.94 91 MET A CA 1
ATOM 706 C C . MET A 1 91 ? 1.209 4.020 5.420 1.00 91.94 91 MET A C 1
ATOM 708 O O . MET A 1 91 ? 1.982 3.466 4.643 1.00 91.94 91 MET A O 1
ATOM 712 N N . ASN A 1 92 ? 1.189 5.340 5.615 1.00 89.25 92 ASN A N 1
ATOM 713 C CA . ASN A 1 92 ? 1.998 6.289 4.849 1.00 89.25 92 ASN A CA 1
ATOM 714 C C . ASN A 1 92 ? 3.409 6.496 5.424 1.00 89.25 92 ASN A C 1
ATOM 716 O O . ASN A 1 92 ? 4.222 7.176 4.811 1.00 89.25 92 ASN A O 1
ATOM 720 N N . GLY A 1 93 ? 3.708 5.953 6.611 1.00 84.88 93 GLY A N 1
ATOM 721 C CA . GLY A 1 93 ? 4.988 6.190 7.286 1.00 84.88 93 GLY A CA 1
ATOM 722 C C . GLY A 1 93 ? 5.183 7.643 7.734 1.00 84.88 93 GLY A C 1
ATOM 723 O O . GLY A 1 93 ? 6.317 8.106 7.851 1.00 84.88 93 GLY A O 1
ATOM 724 N N . ASN A 1 94 ? 4.089 8.372 7.980 1.00 85.88 94 ASN A N 1
ATOM 725 C CA . ASN A 1 94 ? 4.126 9.789 8.343 1.00 85.88 94 ASN A CA 1
ATOM 726 C C . ASN A 1 94 ? 4.930 10.013 9.633 1.00 85.88 94 ASN A C 1
ATOM 728 O O . ASN A 1 94 ? 4.864 9.213 10.569 1.00 85.88 94 ASN A O 1
ATOM 732 N N . ILE A 1 95 ? 5.622 11.148 9.728 1.00 83.88 95 ILE A N 1
ATOM 733 C CA . ILE A 1 95 ? 6.268 11.575 10.972 1.00 83.88 95 ILE A CA 1
ATOM 734 C C . ILE A 1 95 ? 5.196 12.089 11.941 1.00 83.88 95 ILE A C 1
ATOM 736 O O . ILE A 1 95 ? 4.445 13.006 11.617 1.00 83.88 95 ILE A O 1
ATOM 740 N N . VAL A 1 96 ? 5.135 11.514 13.141 1.00 80.00 96 VAL A N 1
ATOM 741 C CA . VAL A 1 96 ? 4.245 11.937 14.231 1.00 80.00 96 VAL A CA 1
ATOM 742 C C . VAL A 1 96 ? 5.102 12.145 15.476 1.00 80.00 96 VAL A C 1
ATOM 744 O O . VAL A 1 96 ? 5.834 11.247 15.885 1.00 80.00 96 VAL A O 1
ATOM 747 N N . ASN A 1 97 ? 5.050 13.342 16.068 1.00 80.81 97 ASN A N 1
ATOM 748 C CA . ASN A 1 97 ? 5.879 13.726 17.223 1.00 80.81 97 ASN A CA 1
ATOM 749 C C . ASN A 1 97 ? 7.385 13.466 17.011 1.00 80.81 97 ASN A C 1
ATOM 751 O O . ASN A 1 97 ? 8.072 12.940 17.885 1.00 80.81 97 ASN A O 1
ATOM 755 N N . GLY A 1 98 ? 7.890 13.785 15.814 1.00 78.88 98 GLY A N 1
ATOM 756 C CA . GLY A 1 98 ? 9.306 13.635 15.459 1.00 78.88 98 GLY A CA 1
ATOM 757 C C . GLY A 1 98 ? 9.766 12.196 15.196 1.00 78.88 98 GLY A C 1
ATOM 758 O O . GLY A 1 98 ? 10.946 11.983 14.937 1.00 78.88 98 GLY A O 1
ATOM 759 N N . LYS A 1 99 ? 8.864 11.205 15.236 1.00 80.75 99 LYS A N 1
ATOM 760 C CA . LYS A 1 99 ? 9.180 9.796 14.963 1.00 80.75 99 LYS A CA 1
ATOM 761 C C . LYS A 1 99 ? 8.380 9.279 13.772 1.00 80.75 99 LYS A C 1
ATOM 763 O O . LYS A 1 99 ? 7.207 9.611 13.619 1.00 80.75 99 LYS A O 1
ATOM 768 N N . ALA A 1 100 ? 9.004 8.449 12.940 1.00 80.50 100 ALA A N 1
ATOM 769 C CA . ALA A 1 100 ? 8.301 7.760 11.865 1.00 80.50 100 ALA A CA 1
ATOM 770 C C . ALA A 1 100 ? 7.238 6.827 12.452 1.00 80.50 100 ALA A C 1
ATOM 772 O O . ALA A 1 100 ? 7.539 5.959 13.274 1.00 80.50 100 ALA A O 1
ATOM 773 N N . SER A 1 101 ? 5.987 7.008 12.032 1.00 86.75 101 SER A N 1
ATOM 774 C CA . SER A 1 101 ? 4.891 6.120 12.397 1.00 86.75 101 SER A CA 1
ATOM 775 C C . SER A 1 101 ? 4.988 4.858 11.546 1.00 86.75 101 SER A C 1
ATOM 777 O O . SER A 1 101 ? 4.339 4.732 10.515 1.00 86.75 101 SER A O 1
ATOM 779 N N . GLN A 1 102 ? 5.855 3.934 11.951 1.00 88.62 102 GLN A N 1
ATOM 780 C CA . GLN A 1 102 ? 5.987 2.615 11.333 1.00 88.62 102 GLN A CA 1
ATOM 781 C C . GLN A 1 102 ? 5.221 1.575 12.141 1.00 88.62 102 GLN A C 1
ATOM 783 O O . GLN A 1 102 ? 5.057 1.719 13.357 1.00 88.62 102 GLN A O 1
ATOM 788 N N . PHE A 1 103 ? 4.748 0.530 11.468 1.00 92.06 103 PHE A N 1
ATOM 789 C CA . PHE A 1 103 ? 4.175 -0.624 12.146 1.00 92.06 103 PHE A CA 1
ATOM 790 C C . PHE A 1 103 ? 5.238 -1.350 12.976 1.00 92.06 103 PHE A C 1
ATOM 792 O O . PHE A 1 103 ? 6.349 -1.585 12.500 1.00 92.06 103 PHE A O 1
ATOM 799 N N . THR A 1 104 ? 4.894 -1.730 14.202 1.00 93.00 104 THR A N 1
ATOM 800 C CA . THR A 1 104 ? 5.694 -2.678 14.986 1.00 93.00 104 THR A CA 1
ATOM 801 C C . THR A 1 104 ? 5.499 -4.104 14.450 1.00 93.00 104 THR A C 1
ATOM 803 O O . THR A 1 104 ? 4.527 -4.361 13.731 1.00 93.00 104 THR A O 1
ATOM 806 N N . PRO A 1 105 ? 6.375 -5.066 14.799 1.00 93.88 105 PRO A N 1
ATOM 807 C CA . PRO A 1 105 ? 6.185 -6.466 14.416 1.00 93.88 105 PRO A CA 1
ATOM 808 C C . PRO A 1 105 ? 4.806 -7.025 14.805 1.00 93.88 105 PRO A C 1
ATOM 810 O O . PRO A 1 105 ? 4.150 -7.653 13.976 1.00 93.88 105 PRO A O 1
ATOM 813 N N . ASP A 1 106 ? 4.320 -6.722 16.009 1.00 96.06 106 ASP A N 1
ATOM 814 C CA . ASP A 1 106 ? 3.009 -7.185 16.488 1.00 96.06 106 ASP A CA 1
ATOM 815 C C . ASP A 1 106 ? 1.847 -6.519 15.742 1.00 96.06 106 ASP A C 1
ATOM 817 O O . ASP A 1 106 ? 0.843 -7.158 15.412 1.00 96.06 106 ASP A O 1
ATOM 821 N N . GLU A 1 107 ? 1.982 -5.233 15.406 1.00 96.00 107 GLU A N 1
ATOM 822 C CA . GLU A 1 107 ? 0.983 -4.540 14.595 1.00 96.00 107 GLU A CA 1
ATOM 823 C C . GLU A 1 107 ? 0.951 -5.091 13.157 1.00 96.00 107 GLU A C 1
ATOM 825 O O . GLU A 1 107 ? -0.124 -5.169 12.564 1.00 96.00 107 GLU A O 1
ATOM 830 N N . LEU A 1 108 ? 2.087 -5.533 12.601 1.00 95.62 108 LEU A N 1
ATOM 831 C CA . LEU A 1 108 ? 2.129 -6.225 11.305 1.00 95.62 108 LEU A CA 1
ATOM 832 C C . LEU A 1 108 ? 1.456 -7.600 11.363 1.00 95.62 108 LEU A C 1
ATOM 834 O O . LEU A 1 108 ? 0.761 -7.980 10.418 1.00 95.62 108 LEU A O 1
ATOM 838 N N . VAL A 1 109 ? 1.636 -8.345 12.459 1.00 97.38 109 VAL A N 1
ATOM 839 C CA . VAL A 1 109 ? 0.915 -9.609 12.690 1.00 97.38 109 VAL A CA 1
ATOM 840 C C . VAL A 1 109 ? -0.590 -9.349 12.750 1.00 97.38 109 VAL A C 1
ATOM 842 O O . VAL A 1 109 ? -1.356 -10.041 12.079 1.00 97.38 109 VAL A O 1
ATOM 845 N N . THR A 1 110 ? -1.003 -8.299 13.460 1.00 97.50 110 THR A N 1
ATOM 846 C CA . THR A 1 110 ? -2.408 -7.875 13.548 1.00 97.50 110 THR A CA 1
ATOM 847 C C . THR A 1 110 ? -2.963 -7.477 12.178 1.00 97.50 110 THR A C 1
ATOM 849 O O . THR A 1 110 ? -4.048 -7.915 11.804 1.00 97.50 110 THR A O 1
ATOM 852 N N . LEU A 1 111 ? -2.206 -6.709 11.385 1.00 95.62 111 LEU A N 1
ATOM 853 C CA . LEU A 1 111 ? -2.604 -6.310 10.033 1.00 95.62 111 LEU A CA 1
ATOM 854 C C . LEU A 1 111 ? -2.787 -7.523 9.112 1.00 95.62 111 LEU A C 1
ATOM 856 O O . LEU A 1 111 ? -3.764 -7.591 8.370 1.00 95.62 111 LEU A O 1
ATOM 860 N N . ARG A 1 112 ? -1.876 -8.502 9.179 1.00 95.94 112 ARG A N 1
ATOM 861 C CA . ARG A 1 112 ? -1.991 -9.755 8.419 1.00 95.94 112 ARG A CA 1
ATOM 862 C C . ARG A 1 112 ? -3.242 -10.535 8.822 1.00 95.94 112 ARG A C 1
ATOM 864 O O . ARG A 1 112 ? -3.976 -10.978 7.943 1.00 95.94 112 ARG A O 1
ATOM 871 N N . GLY A 1 113 ? -3.494 -10.660 10.125 1.00 97.31 113 GLY A N 1
ATOM 872 C CA . GLY A 1 113 ? -4.691 -11.316 10.650 1.00 97.31 113 GLY A CA 1
ATOM 873 C C . GLY A 1 113 ? -5.978 -10.627 10.195 1.00 97.31 113 GLY A C 1
ATOM 874 O O . GLY A 1 113 ? -6.915 -11.301 9.777 1.00 97.31 113 GLY A O 1
ATOM 875 N N . ALA A 1 114 ? -5.995 -9.290 10.177 1.00 96.06 114 ALA A N 1
ATOM 876 C CA . ALA A 1 114 ? -7.124 -8.510 9.677 1.00 96.06 114 ALA A CA 1
ATOM 877 C C . ALA A 1 114 ? -7.446 -8.830 8.210 1.00 96.06 114 ALA A C 1
ATOM 879 O O . ALA A 1 114 ? -8.597 -9.098 7.874 1.00 96.06 114 ALA A O 1
ATOM 880 N N . LEU A 1 115 ? -6.429 -8.861 7.343 1.00 94.81 115 LEU A N 1
ATOM 881 C CA . LEU A 1 115 ? -6.610 -9.194 5.927 1.00 94.81 115 LEU A CA 1
ATOM 882 C C . LEU A 1 115 ? -7.117 -10.628 5.728 1.00 94.81 115 LEU A C 1
ATOM 884 O O . LEU A 1 115 ? -8.005 -10.856 4.909 1.00 94.81 115 LEU A O 1
ATOM 888 N N . GLN A 1 116 ? -6.581 -11.589 6.486 1.00 96.38 116 GLN A N 1
ATOM 889 C CA . GLN A 1 116 ? -7.011 -12.988 6.420 1.00 96.38 116 GLN A CA 1
ATOM 890 C C . GLN A 1 116 ? -8.468 -13.158 6.866 1.00 96.38 116 GLN A C 1
ATOM 892 O O . GLN A 1 116 ? -9.242 -13.814 6.173 1.00 96.38 116 GLN A O 1
ATOM 897 N N . ASP A 1 117 ? -8.861 -12.530 7.975 1.00 97.31 117 ASP A N 1
ATOM 898 C CA . ASP A 1 117 ? -10.240 -12.552 8.471 1.00 97.31 117 ASP A CA 1
ATOM 899 C C . ASP A 1 117 ? -11.215 -11.906 7.473 1.00 97.31 117 ASP A C 1
ATOM 901 O O . ASP A 1 117 ? -12.268 -12.469 7.171 1.00 97.31 117 ASP A O 1
ATOM 905 N N . MET A 1 118 ? -10.849 -10.763 6.884 1.00 94.94 118 MET A N 1
ATOM 906 C CA . MET A 1 118 ? -11.667 -10.116 5.853 1.00 94.94 118 MET A CA 1
ATOM 907 C C . MET A 1 118 ? -11.824 -10.992 4.605 1.00 94.94 118 MET A C 1
ATOM 909 O O . MET A 1 118 ? -12.935 -11.118 4.095 1.00 94.94 118 MET A O 1
ATOM 913 N N . ALA A 1 119 ? -10.755 -11.650 4.146 1.00 94.75 119 ALA A N 1
ATOM 914 C CA . ALA A 1 119 ? -10.826 -12.584 3.023 1.00 94.75 119 ALA A CA 1
ATOM 915 C C . ALA A 1 119 ? -11.780 -13.760 3.306 1.00 94.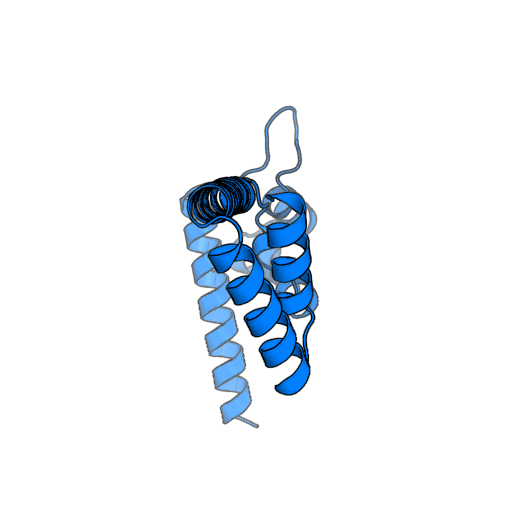75 119 ALA A C 1
ATOM 917 O O . ALA A 1 119 ? -12.592 -14.108 2.449 1.00 94.75 119 ALA A O 1
ATOM 918 N N . GLN A 1 120 ? -11.743 -14.330 4.517 1.00 97.06 120 GLN A N 1
ATOM 919 C CA . GLN A 1 120 ? -12.673 -15.390 4.926 1.00 97.06 120 GLN A CA 1
ATOM 920 C C . GLN A 1 120 ? -14.124 -14.900 4.983 1.00 97.06 120 GLN A C 1
ATOM 922 O O . GLN A 1 120 ? -15.028 -15.606 4.533 1.00 97.06 120 GLN A O 1
ATOM 927 N N . LYS A 1 121 ? -14.360 -13.681 5.483 1.00 95.25 121 LYS A N 1
ATOM 928 C CA . LYS A 1 121 ? -15.698 -13.068 5.520 1.00 95.25 121 LYS A CA 1
ATOM 929 C C . LYS A 1 121 ? -16.261 -12.837 4.121 1.00 95.25 121 LYS A C 1
ATOM 931 O O . LYS A 1 121 ? -17.416 -13.179 3.881 1.00 95.25 121 LYS A O 1
ATOM 936 N N . PHE A 1 122 ? -15.455 -12.317 3.194 1.00 94.50 122 PHE A N 1
ATOM 937 C CA . PHE A 1 122 ? -15.866 -12.160 1.796 1.00 94.50 122 PHE A CA 1
ATOM 938 C C . PHE A 1 122 ? -16.151 -13.507 1.127 1.00 94.50 122 PHE A C 1
ATOM 940 O O . PHE A 1 122 ? -17.177 -13.648 0.466 1.00 94.50 122 PHE A O 1
ATOM 947 N N . GLY A 1 123 ? -15.295 -14.509 1.348 1.00 96.19 123 GLY A N 1
ATOM 948 C CA . GLY A 1 123 ? -15.513 -15.860 0.830 1.00 96.19 123 GLY A CA 1
ATOM 949 C C . GLY A 1 123 ? -16.799 -16.491 1.366 1.00 96.19 123 GLY A C 1
ATOM 950 O O . GLY A 1 123 ? -17.593 -17.018 0.596 1.00 96.19 123 GL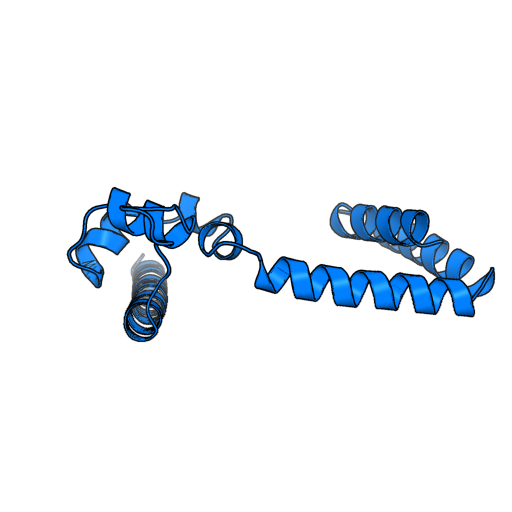Y A O 1
ATOM 951 N N . SER A 1 124 ? -17.047 -16.366 2.671 1.00 96.31 124 SER A N 1
ATOM 952 C CA . SER A 1 124 ? -18.258 -16.893 3.313 1.00 96.31 124 SER A CA 1
ATOM 953 C C . SER A 1 124 ? -19.524 -16.214 2.790 1.00 96.31 124 SER A C 1
ATOM 955 O O . SER A 1 124 ? -20.499 -16.896 2.492 1.00 96.31 124 SER A O 1
ATOM 957 N N . LEU A 1 125 ? -19.506 -14.884 2.631 1.00 95.81 125 LEU A N 1
ATOM 958 C CA . LEU A 1 125 ? -20.630 -14.143 2.055 1.00 95.81 125 LEU A CA 1
ATOM 959 C C . LEU A 1 125 ? -20.921 -14.593 0.619 1.00 95.81 125 LEU A C 1
ATOM 961 O O . LEU A 1 125 ? -22.079 -14.794 0.283 1.00 95.81 125 LEU A O 1
ATOM 965 N N . SER A 1 126 ? -19.885 -14.802 -0.198 1.00 96.06 126 SER A N 1
ATOM 966 C CA . SER A 1 126 ? -20.035 -15.260 -1.586 1.00 96.06 126 SER A CA 1
ATOM 967 C C . SER A 1 126 ? -20.625 -16.666 -1.720 1.00 96.06 126 SER A C 1
ATOM 969 O O . SER A 1 126 ? -21.111 -16.993 -2.795 1.00 96.06 126 SER A O 1
ATOM 971 N N . LEU A 1 127 ? -20.530 -17.509 -0.688 1.00 95.88 127 LEU A N 1
ATOM 972 C CA . LEU A 1 127 ? -21.159 -18.835 -0.656 1.00 95.88 127 LEU A CA 1
ATOM 973 C C . LEU A 1 127 ? -22.601 -18.795 -0.133 1.00 95.88 127 LEU A C 1
ATOM 975 O O . LEU A 1 127 ? -23.342 -19.757 -0.318 1.00 95.88 127 LEU A O 1
ATOM 979 N N . ALA A 1 128 ? -22.963 -17.731 0.584 1.00 94.50 128 ALA A N 1
ATOM 980 C CA . ALA A 1 128 ? -24.263 -17.581 1.230 1.00 94.50 128 ALA A CA 1
ATOM 981 C C . ALA A 1 128 ? -25.296 -16.837 0.366 1.00 94.50 128 ALA A C 1
ATOM 983 O O . ALA A 1 128 ? -26.484 -16.881 0.689 1.00 94.50 128 ALA A O 1
ATOM 984 N N . ILE A 1 129 ? -24.847 -16.144 -0.683 1.00 90.44 129 ILE A N 1
ATOM 985 C CA . ILE A 1 129 ? -25.686 -15.474 -1.691 1.00 90.44 129 ILE A CA 1
ATOM 986 C C . ILE A 1 129 ? -25.709 -16.281 -2.985 1.00 90.44 129 ILE A C 1
ATOM 988 O O . ILE A 1 129 ? -26.754 -16.223 -3.666 1.00 90.44 129 ILE A O 1
#

Radius of gyration: 20.87 Å; chains: 1; bounding box: 53×33×49 Å

Foldseek 3Di:
DLVQVVVLVVQCVVDDDPVSVVVSVVSLVVVCVVPVVVSVVSVVVVVVVVVVVVVVDFQLVVCPCVPVVDDLQCLCCVQPVHGSVLVVQQRRQPQDPNHGNHDDPVSVVSVVVSVVVVVVVVVVVVVVD